Protein AF-A0A7H0GPJ1-F1 (afd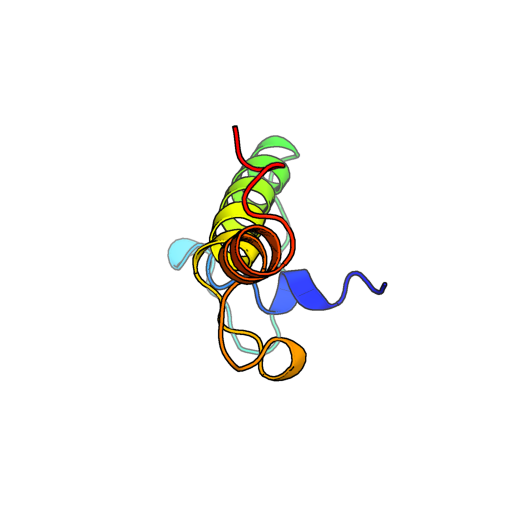b_monomer_lite)

Sequence (70 aa):
MSIRYIKDCPLLPISKGADSFRRYVFDSLQEVRDMTADWLQRYNHHRPHEALGRIPPVEYRVKLFPNLYF

InterPro domains:
  IPR001584 Integrase, catalytic core [PF13683] (24-57)
  IPR012337 Ribonuclease H-like superfamily [SSF53098] (20-68)

Secondary structure (DSSP, 8-state):
--TTGGGG-TTS-GGG---TT-----S-HHHHHHHHHHHHHHHHHT--BGGGTSB-HHHHHHHH-GGG--

pLDDT: mean 73.61, std 18.81, range [30.08, 94.0]

Foldseek 3Di:
DDPPCVLVLPPPPVVVPDDNPDDDDDPDPVVVVVSVVVSVCCQQQPAFDVVLVGHHNVVSCCVVCVPVPD

Structure (mmCIF, N/CA/C/O backbone):
data_AF-A0A7H0GPJ1-F1
#
_entry.id   AF-A0A7H0GPJ1-F1
#
loop_
_atom_site.group_PDB
_atom_site.id
_atom_site.type_symbol
_atom_site.label_atom_id
_atom_site.label_alt_id
_atom_site.label_comp_id
_atom_site.label_asym_id
_atom_site.label_entity_id
_atom_site.label_seq_id
_atom_site.pdbx_PDB_ins_code
_atom_site.Cartn_x
_atom_site.Cartn_y
_atom_site.Cartn_z
_atom_site.occupancy
_atom_site.B_iso_or_equiv
_atom_site.auth_seq_id
_atom_site.auth_comp_id
_atom_site.auth_asym_id
_atom_site.auth_atom_id
_atom_site.pdbx_PDB_model_num
ATOM 1 N N . MET A 1 1 ? 7.793 8.481 4.737 1.00 37.81 1 MET A N 1
ATOM 2 C CA . MET A 1 1 ? 7.228 7.280 4.083 1.00 37.81 1 MET A CA 1
ATOM 3 C C . MET A 1 1 ? 8.136 6.904 2.925 1.00 37.81 1 MET A C 1
ATOM 5 O O . MET A 1 1 ? 8.106 7.540 1.886 1.00 37.81 1 MET A O 1
ATOM 9 N N . SER A 1 2 ? 9.073 5.994 3.174 1.00 30.08 2 SER A N 1
ATOM 10 C CA . SER A 1 2 ? 10.148 5.663 2.235 1.00 30.08 2 SER A CA 1
ATOM 11 C C . SER A 1 2 ? 9.662 4.617 1.234 1.00 30.08 2 SER A C 1
ATOM 13 O O . SER A 1 2 ? 9.066 3.619 1.638 1.00 30.08 2 SER A O 1
ATOM 15 N N . ILE A 1 3 ? 9.967 4.837 -0.046 1.00 39.81 3 ILE A N 1
ATOM 16 C CA . ILE A 1 3 ? 9.787 3.946 -1.207 1.00 39.81 3 ILE A CA 1
ATOM 17 C C . ILE A 1 3 ? 10.714 2.708 -1.072 1.00 39.81 3 ILE A C 1
ATOM 19 O O . ILE A 1 3 ? 11.463 2.341 -1.969 1.00 39.81 3 ILE A O 1
ATOM 23 N N . ARG A 1 4 ? 10.738 2.074 0.106 1.00 43.25 4 ARG A N 1
ATOM 24 C CA . ARG A 1 4 ? 11.452 0.817 0.378 1.00 43.25 4 ARG A CA 1
ATOM 25 C C . ARG A 1 4 ? 10.586 -0.414 0.083 1.00 43.25 4 ARG A C 1
ATOM 27 O O . ARG A 1 4 ? 11.140 -1.477 -0.153 1.00 43.25 4 ARG A O 1
ATOM 34 N N . TYR A 1 5 ? 9.262 -0.258 0.009 1.00 45.47 5 TYR A N 1
ATOM 35 C CA . TYR A 1 5 ? 8.295 -1.367 0.008 1.00 45.47 5 TYR A CA 1
ATOM 36 C C . TYR A 1 5 ? 7.847 -1.900 -1.359 1.00 45.47 5 TYR A C 1
ATOM 38 O O . TYR A 1 5 ? 7.104 -2.875 -1.394 1.00 45.47 5 TYR A O 1
ATOM 46 N N . ILE A 1 6 ? 8.317 -1.353 -2.488 1.00 49.66 6 ILE A N 1
ATOM 47 C CA . ILE A 1 6 ? 8.125 -2.0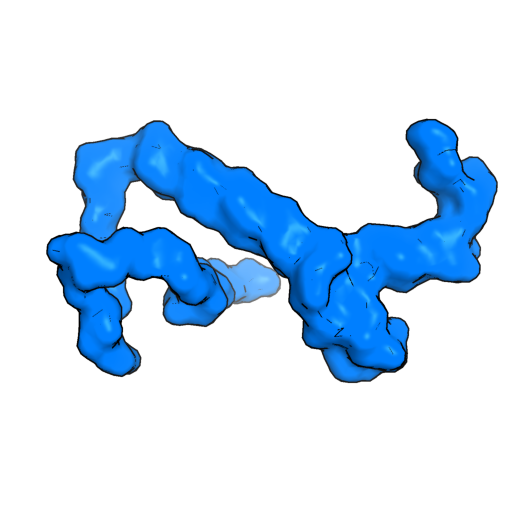57 -3.775 1.00 49.66 6 ILE A CA 1
ATOM 48 C C . ILE A 1 6 ? 9.029 -3.303 -3.843 1.00 49.66 6 ILE A C 1
ATOM 50 O O . ILE A 1 6 ? 8.735 -4.236 -4.580 1.00 49.66 6 ILE A O 1
ATOM 54 N N . LYS A 1 7 ? 10.086 -3.382 -3.016 1.00 43.69 7 LYS A N 1
ATOM 55 C CA . LYS A 1 7 ? 10.922 -4.588 -2.910 1.00 43.69 7 LYS A CA 1
ATOM 56 C C . LYS A 1 7 ? 10.181 -5.807 -2.355 1.00 43.69 7 LYS A C 1
ATOM 58 O O . LYS A 1 7 ? 10.549 -6.921 -2.700 1.00 43.69 7 LYS A O 1
ATOM 63 N N . ASP A 1 8 ? 9.126 -5.589 -1.573 1.00 47.84 8 ASP A N 1
ATOM 64 C CA . ASP A 1 8 ? 8.282 -6.659 -1.038 1.00 47.84 8 ASP A CA 1
ATOM 65 C C . ASP A 1 8 ? 7.025 -6.874 -1.888 1.00 47.84 8 ASP A C 1
ATOM 67 O O . ASP A 1 8 ? 6.087 -7.518 -1.426 1.00 47.84 8 ASP A O 1
ATOM 71 N N . CYS A 1 9 ? 6.951 -6.304 -3.098 1.00 54.12 9 CYS A N 1
ATOM 72 C CA . CYS A 1 9 ? 5.856 -6.574 -4.018 1.00 54.12 9 CYS A CA 1
ATOM 73 C C . CYS A 1 9 ? 6.036 -7.998 -4.570 1.00 54.12 9 CYS A C 1
ATOM 75 O O . CYS A 1 9 ? 6.916 -8.215 -5.405 1.00 54.12 9 CYS A O 1
ATOM 77 N N . PRO A 1 10 ? 5.218 -8.986 -4.157 1.00 55.72 10 PRO A N 1
ATOM 78 C CA . PRO A 1 10 ? 5.410 -10.381 -4.548 1.00 55.72 10 PRO A CA 1
ATOM 79 C C . PRO A 1 10 ? 4.966 -10.651 -6.000 1.00 55.72 10 PRO A C 1
ATOM 81 O O . PRO A 1 10 ? 4.737 -11.796 -6.368 1.00 55.72 10 PRO A O 1
ATOM 84 N N . LEU A 1 11 ? 4.804 -9.603 -6.820 1.00 58.38 11 LEU A N 1
ATOM 85 C CA . LEU A 1 11 ? 4.447 -9.685 -8.242 1.00 58.38 11 LEU A CA 1
ATOM 86 C C . LEU A 1 11 ? 5.562 -9.274 -9.180 1.00 58.38 11 LEU A C 1
ATOM 88 O O . LEU A 1 11 ? 5.295 -8.883 -10.313 1.00 58.38 11 LEU A O 1
ATOM 92 N N . LEU A 1 12 ? 6.816 -9.391 -8.759 1.00 58.72 12 LEU A N 1
ATOM 93 C CA . LEU A 1 12 ? 7.841 -9.507 -9.783 1.00 58.72 12 LEU A CA 1
ATOM 94 C C . LEU A 1 12 ? 7.474 -10.722 -10.653 1.00 58.72 12 LEU A C 1
ATOM 96 O O . LEU A 1 12 ? 7.308 -11.815 -10.101 1.00 58.72 12 LEU A O 1
ATOM 100 N N . PRO A 1 13 ? 7.269 -10.549 -11.974 1.00 54.09 13 PRO A N 1
ATOM 101 C CA . PRO A 1 13 ? 6.914 -11.657 -12.841 1.00 54.09 13 PRO A CA 1
ATOM 102 C C . PRO A 1 13 ? 7.944 -12.768 -12.664 1.00 54.09 13 PRO A C 1
ATOM 104 O O . PRO A 1 13 ? 9.148 -12.522 -12.763 1.00 54.09 13 PRO A O 1
ATOM 107 N N . ILE A 1 14 ? 7.483 -13.996 -12.415 1.00 50.50 14 ILE A N 1
ATOM 108 C CA . ILE A 1 14 ? 8.353 -15.172 -12.233 1.00 50.50 14 ILE A CA 1
ATOM 109 C C . ILE A 1 14 ? 9.296 -15.322 -13.447 1.00 50.50 14 ILE A C 1
ATOM 111 O O . ILE A 1 14 ? 10.448 -15.724 -13.307 1.00 50.50 14 ILE A O 1
ATOM 115 N N . SER A 1 15 ? 8.834 -14.887 -14.628 1.00 48.66 15 SER A N 1
ATOM 116 C CA . SER A 1 15 ? 9.575 -14.854 -15.895 1.00 48.66 15 SER A CA 1
ATOM 117 C C . SER A 1 15 ? 10.774 -13.901 -15.927 1.00 48.66 15 SER A C 1
ATOM 119 O O . SER A 1 15 ? 11.677 -14.103 -16.734 1.00 48.66 15 SER A O 1
ATOM 121 N N . LYS A 1 16 ? 10.819 -12.877 -15.069 1.00 53.12 16 LYS A N 1
ATOM 122 C CA . LYS A 1 16 ? 11.934 -11.916 -15.000 1.00 53.12 16 LYS A CA 1
ATOM 123 C C . LYS A 1 16 ? 12.975 -12.301 -13.944 1.00 53.12 16 LYS A C 1
ATOM 125 O O . LYS A 1 16 ? 14.048 -11.706 -13.911 1.00 53.12 16 LYS A O 1
ATOM 130 N N . GLY A 1 17 ? 12.689 -13.338 -13.147 1.00 47.91 17 GLY A N 1
ATOM 131 C CA . GLY A 1 17 ? 13.537 -13.889 -12.097 1.00 47.91 17 GLY A CA 1
ATOM 132 C C . GLY A 1 17 ? 13.837 -12.864 -11.005 1.00 47.91 17 GLY A C 1
ATOM 133 O O . GLY A 1 17 ? 14.518 -11.875 -11.244 1.00 47.91 17 GLY A O 1
ATOM 134 N N . ALA A 1 18 ? 13.372 -13.105 -9.788 1.00 50.12 18 ALA A N 1
ATOM 135 C CA . ALA A 1 18 ? 13.751 -12.330 -8.616 1.00 50.12 18 ALA A CA 1
ATOM 136 C C . ALA A 1 18 ? 14.681 -13.199 -7.758 1.00 50.12 18 ALA A C 1
ATOM 138 O O . ALA A 1 18 ? 14.204 -14.038 -7.002 1.00 50.12 18 ALA A O 1
ATOM 139 N N . ASP A 1 19 ? 16.005 -13.055 -7.899 1.00 50.66 19 ASP A N 1
ATOM 140 C CA . ASP A 1 19 ? 16.898 -13.451 -6.809 1.00 50.66 19 ASP A CA 1
ATOM 141 C C . ASP A 1 19 ? 16.808 -12.401 -5.695 1.00 50.66 19 ASP A C 1
ATOM 143 O O . ASP A 1 19 ? 16.431 -11.251 -5.937 1.00 50.66 19 ASP A O 1
ATOM 147 N N . SER A 1 20 ? 17.107 -12.813 -4.466 1.00 52.09 20 SER A N 1
ATOM 148 C CA . SER A 1 20 ? 16.937 -12.040 -3.230 1.00 52.09 20 SER A CA 1
ATOM 149 C C . SER A 1 20 ? 17.700 -10.704 -3.188 1.00 52.09 20 SER A C 1
ATOM 151 O O . SER A 1 20 ? 17.538 -9.942 -2.234 1.00 52.09 20 SER A O 1
ATOM 153 N N . PHE A 1 21 ? 18.479 -10.372 -4.224 1.00 51.47 21 PHE A N 1
ATOM 154 C CA . PHE A 1 21 ? 19.159 -9.091 -4.398 1.00 51.47 21 PHE A CA 1
ATOM 155 C C . PHE A 1 21 ? 18.780 -8.320 -5.676 1.00 51.47 21 PHE A C 1
ATOM 157 O O . PHE A 1 21 ? 19.390 -7.283 -5.967 1.00 51.47 21 PHE A O 1
ATOM 164 N N . ARG A 1 22 ? 17.759 -8.741 -6.434 1.00 49.66 22 ARG A N 1
ATOM 165 C CA . ARG A 1 22 ? 17.445 -8.113 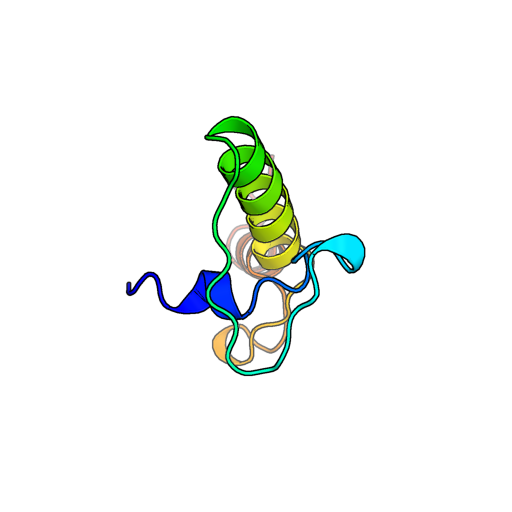-7.726 1.00 49.66 22 ARG A CA 1
ATOM 166 C C . ARG A 1 22 ? 16.768 -6.759 -7.609 1.00 49.66 22 ARG A C 1
ATOM 168 O O . ARG A 1 22 ? 15.700 -6.581 -7.028 1.00 49.66 22 ARG A O 1
ATOM 175 N N . ARG A 1 23 ? 17.397 -5.787 -8.262 1.00 56.53 23 ARG A N 1
ATOM 176 C CA . ARG A 1 23 ? 16.779 -4.525 -8.648 1.00 56.53 23 ARG A CA 1
ATOM 177 C C . 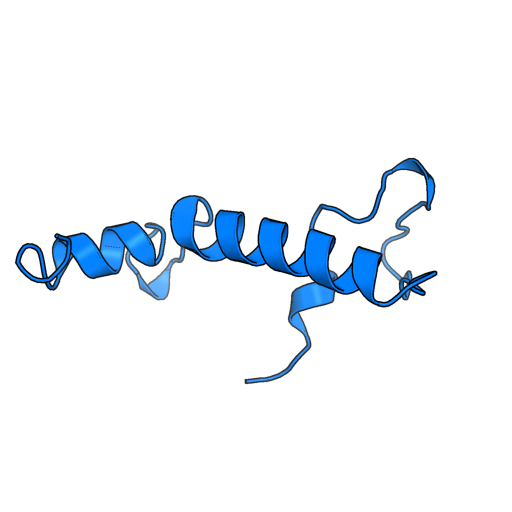ARG A 1 23 ? 15.968 -4.792 -9.916 1.00 56.53 23 ARG A C 1
ATOM 179 O O . ARG A 1 23 ? 16.545 -5.123 -10.944 1.00 56.53 23 ARG A O 1
ATOM 186 N N . TYR A 1 24 ? 14.646 -4.694 -9.819 1.00 66.00 24 TYR A N 1
ATOM 187 C CA . TYR A 1 24 ? 13.772 -4.794 -10.983 1.00 66.00 24 TYR A CA 1
ATOM 188 C C . TYR A 1 24 ? 13.912 -3.538 -11.844 1.00 66.00 24 TYR A C 1
ATOM 190 O O . TYR A 1 24 ? 13.849 -2.423 -11.320 1.00 66.00 24 TYR A O 1
ATOM 198 N N . VAL A 1 25 ? 14.126 -3.726 -13.143 1.00 69.25 25 VAL A N 1
ATOM 199 C CA . VAL A 1 25 ? 14.086 -2.653 -14.138 1.00 69.25 25 VAL A CA 1
ATOM 200 C C . VAL A 1 25 ? 12.788 -2.826 -14.911 1.00 69.25 25 VAL A C 1
ATOM 202 O O . VAL A 1 25 ? 12.529 -3.907 -15.430 1.00 69.25 25 VAL A O 1
ATOM 205 N N . PHE A 1 26 ? 11.978 -1.773 -14.934 1.00 74.31 26 PHE A N 1
ATOM 206 C CA . PHE A 1 26 ? 10.708 -1.752 -15.648 1.00 74.31 26 PHE A CA 1
ATOM 207 C C . PHE A 1 26 ? 10.949 -1.432 -17.124 1.00 74.31 26 PHE A C 1
ATOM 209 O O . PHE A 1 26 ? 11.740 -0.539 -17.441 1.00 74.31 26 PHE A O 1
ATOM 216 N N . ASP A 1 27 ? 10.236 -2.119 -18.006 1.00 78.75 27 ASP A N 1
ATOM 217 C CA . ASP A 1 27 ? 10.284 -1.918 -19.453 1.00 78.75 27 ASP A CA 1
ATOM 218 C C . ASP A 1 27 ? 9.395 -0.735 -19.881 1.00 78.75 27 ASP A C 1
ATOM 220 O O . ASP A 1 27 ? 9.606 -0.137 -20.937 1.00 78.75 27 ASP A O 1
ATOM 224 N N . SER A 1 28 ? 8.390 -0.369 -19.072 1.00 84.38 28 SER A N 1
ATOM 225 C CA . SER A 1 28 ? 7.498 0.759 -19.367 1.00 84.38 28 SER A CA 1
ATOM 226 C C . SER A 1 28 ? 6.846 1.380 -18.126 1.00 84.38 28 SER A C 1
ATOM 228 O O . SER A 1 28 ? 6.736 0.767 -17.067 1.00 84.38 28 SER A O 1
ATOM 230 N N . LEU A 1 29 ? 6.331 2.607 -18.271 1.00 85.56 29 LEU A N 1
ATOM 231 C CA . LEU A 1 29 ? 5.507 3.240 -17.232 1.00 85.56 29 LEU A CA 1
ATOM 232 C C . LEU A 1 29 ? 4.171 2.519 -17.010 1.00 85.56 29 LEU A C 1
ATOM 234 O O . LEU A 1 29 ? 3.632 2.576 -15.906 1.00 85.56 29 LEU A O 1
ATOM 238 N N . GLN A 1 30 ? 3.631 1.869 -18.044 1.00 86.00 30 GLN A N 1
ATOM 239 C CA . GLN A 1 30 ? 2.381 1.121 -17.938 1.00 86.00 30 GLN A CA 1
ATOM 240 C C . GLN A 1 30 ? 2.553 -0.074 -16.998 1.00 86.00 30 GLN A C 1
ATOM 242 O O . GLN A 1 30 ? 1.772 -0.244 -16.069 1.00 86.00 30 GLN A O 1
ATOM 247 N N . GLU A 1 31 ? 3.655 -0.805 -17.151 1.00 80.06 31 GLU A N 1
ATOM 248 C CA . GLU A 1 31 ? 4.013 -1.915 -16.271 1.00 80.06 31 GLU A CA 1
ATOM 249 C C . GLU A 1 31 ? 4.101 -1.484 -14.798 1.00 80.06 31 GLU A C 1
ATOM 251 O O . GLU A 1 31 ? 3.519 -2.124 -13.922 1.00 80.06 31 GLU A O 1
ATOM 256 N N . VAL A 1 32 ? 4.765 -0.357 -14.513 1.00 81.88 32 VAL A N 1
ATOM 257 C CA . VAL A 1 32 ? 4.845 0.190 -13.147 1.00 81.88 32 VAL A CA 1
ATOM 258 C C . VAL A 1 32 ? 3.451 0.471 -12.585 1.00 81.88 32 VAL A C 1
ATOM 260 O O . VAL A 1 32 ? 3.186 0.169 -11.418 1.00 81.88 32 VAL A O 1
ATOM 263 N N . ARG A 1 33 ? 2.561 1.067 -13.388 1.00 85.62 33 ARG A N 1
ATOM 264 C CA . ARG A 1 33 ? 1.193 1.408 -12.969 1.00 85.62 33 ARG A CA 1
ATOM 265 C C . ARG A 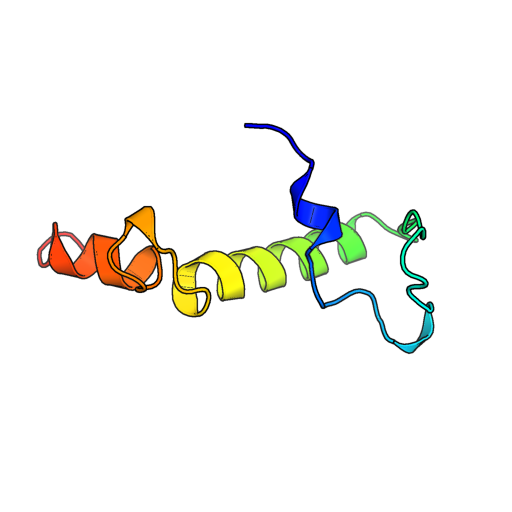1 33 ? 0.387 0.164 -12.643 1.00 85.62 33 ARG A C 1
ATOM 267 O O . ARG A 1 33 ? -0.224 0.130 -11.579 1.00 85.62 33 ARG A O 1
ATOM 274 N N . ASP A 1 34 ? 0.442 -0.847 -13.500 1.00 84.62 34 ASP A N 1
ATOM 275 C CA . ASP A 1 34 ? -0.315 -2.086 -13.320 1.00 84.62 34 ASP A CA 1
ATOM 276 C C . ASP A 1 34 ? 0.164 -2.840 -12.074 1.00 84.62 34 ASP A C 1
ATOM 278 O O . ASP A 1 34 ? -0.634 -3.201 -11.206 1.00 84.62 34 ASP A O 1
ATOM 282 N N . MET A 1 35 ? 1.483 -2.967 -11.905 1.00 82.19 35 MET A N 1
ATOM 283 C CA . MET A 1 35 ? 2.074 -3.574 -10.709 1.00 82.19 35 MET A CA 1
ATOM 284 C C . MET A 1 35 ? 1.742 -2.796 -9.431 1.00 82.19 35 MET A C 1
ATOM 286 O O . MET A 1 35 ? 1.488 -3.394 -8.384 1.00 82.19 35 MET A O 1
ATOM 290 N N . THR A 1 36 ? 1.740 -1.462 -9.495 1.00 82.81 36 THR A N 1
ATOM 291 C CA . THR A 1 36 ? 1.405 -0.615 -8.342 1.00 82.81 36 THR A CA 1
ATOM 292 C C . THR A 1 36 ? -0.076 -0.721 -7.989 1.00 82.81 36 THR A C 1
ATOM 294 O O . THR A 1 36 ? -0.408 -0.796 -6.807 1.00 82.81 36 THR A O 1
ATOM 297 N N . ALA A 1 37 ? -0.964 -0.749 -8.985 1.00 86.00 37 ALA A N 1
ATOM 298 C CA . ALA A 1 37 ? -2.401 -0.890 -8.783 1.00 86.00 37 ALA A CA 1
ATOM 299 C C . ALA A 1 37 ? -2.737 -2.218 -8.095 1.00 86.00 37 ALA A C 1
ATOM 301 O O . ALA A 1 37 ? -3.459 -2.236 -7.096 1.00 86.00 37 ALA A O 1
ATOM 302 N N . ASP A 1 38 ? -2.145 -3.313 -8.566 1.00 84.25 38 ASP A N 1
ATOM 303 C CA . ASP A 1 38 ? -2.326 -4.613 -7.934 1.00 84.25 38 ASP A CA 1
ATOM 304 C C . ASP A 1 38 ? -1.740 -4.644 -6.507 1.00 84.25 38 ASP A C 1
ATOM 306 O O . ASP A 1 38 ? -2.386 -5.111 -5.561 1.00 84.25 38 ASP A O 1
ATOM 310 N N . TRP A 1 39 ? -0.531 -4.106 -6.313 1.00 84.25 39 TRP A N 1
ATOM 311 C CA . TRP A 1 39 ? 0.074 -4.036 -4.984 1.00 84.25 39 TRP A CA 1
ATOM 312 C C . TRP A 1 39 ? -0.802 -3.257 -3.999 1.00 84.25 39 TRP A C 1
ATOM 314 O O . TRP A 1 39 ? -1.018 -3.717 -2.877 1.00 84.25 39 TRP A O 1
ATOM 324 N N . LEU A 1 40 ? -1.344 -2.109 -4.420 1.00 87.25 40 LEU A N 1
ATOM 325 C CA . LEU A 1 40 ? -2.257 -1.300 -3.610 1.00 87.25 40 LEU A CA 1
ATOM 326 C C . LEU A 1 40 ? -3.510 -2.087 -3.232 1.00 87.25 40 LEU A C 1
ATOM 328 O O . LEU A 1 40 ? -3.938 -2.024 -2.078 1.00 87.25 40 LEU A O 1
ATOM 332 N N . GLN A 1 41 ? -4.079 -2.844 -4.171 1.00 87.81 41 GLN A N 1
ATOM 333 C CA . GLN A 1 41 ? -5.241 -3.688 -3.907 1.00 87.81 41 GLN A CA 1
ATOM 334 C C . GLN A 1 41 ? -4.927 -4.714 -2.813 1.00 87.81 41 GLN A C 1
ATOM 336 O O . GLN A 1 41 ? -5.650 -4.796 -1.817 1.00 87.81 41 GLN A O 1
ATOM 341 N N . ARG A 1 42 ? -3.810 -5.439 -2.918 1.00 84.88 42 ARG A N 1
ATOM 342 C CA . ARG A 1 42 ? -3.455 -6.457 -1.917 1.00 84.88 42 ARG A CA 1
ATOM 343 C C . ARG A 1 42 ? -3.066 -5.859 -0.582 1.00 84.88 42 ARG A C 1
ATOM 345 O O . ARG A 1 42 ? -3.481 -6.380 0.449 1.00 84.88 42 ARG A O 1
ATOM 352 N N . TYR A 1 43 ? -2.327 -4.758 -0.581 1.00 86.38 43 TYR A N 1
ATOM 353 C CA . TYR A 1 43 ? -1.985 -4.050 0.646 1.00 86.38 43 TYR A CA 1
ATOM 354 C C . TYR A 1 43 ? -3.247 -3.608 1.395 1.00 86.38 43 TYR A C 1
ATOM 356 O O . TYR A 1 43 ? -3.375 -3.863 2.587 1.00 86.38 43 TYR A O 1
ATOM 364 N N . ASN A 1 44 ? -4.200 -2.993 0.692 1.00 91.88 44 ASN A N 1
ATOM 365 C CA . ASN A 1 44 ? -5.388 -2.418 1.317 1.00 91.88 44 ASN A CA 1
ATOM 366 C C . ASN A 1 44 ? -6.449 -3.459 1.701 1.00 91.88 44 ASN A C 1
ATOM 368 O O . ASN A 1 44 ? -7.137 -3.260 2.702 1.00 91.88 44 ASN A O 1
ATOM 372 N N . HIS A 1 45 ? -6.586 -4.546 0.937 1.00 91.75 45 HIS A N 1
ATOM 373 C CA . HIS A 1 45 ? -7.679 -5.511 1.115 1.00 91.75 45 HIS A CA 1
ATOM 374 C C . HIS A 1 45 ? -7.258 -6.858 1.701 1.00 91.75 45 HIS A C 1
ATOM 376 O O . HIS A 1 45 ? -8.097 -7.539 2.277 1.00 91.75 45 HIS A O 1
ATOM 382 N N . HIS A 1 46 ? -5.990 -7.253 1.574 1.00 88.81 46 HIS A N 1
ATOM 383 C CA . HIS A 1 46 ? -5.569 -8.624 1.879 1.00 88.81 46 HIS A CA 1
ATOM 384 C C . HIS A 1 46 ? -4.443 -8.705 2.907 1.00 88.81 46 HIS A C 1
ATOM 386 O O . HIS A 1 46 ? -4.349 -9.696 3.626 1.00 88.81 46 HIS A O 1
ATOM 392 N N . ARG A 1 47 ? -3.566 -7.698 2.986 1.00 86.50 47 ARG A N 1
ATOM 393 C CA . ARG A 1 47 ? -2.384 -7.759 3.846 1.00 86.50 47 ARG A CA 1
ATOM 394 C C . ARG A 1 47 ? -2.764 -7.479 5.305 1.00 86.50 47 ARG A C 1
ATOM 396 O O . ARG A 1 47 ? -3.178 -6.364 5.610 1.00 86.50 47 ARG A O 1
ATOM 403 N N . PRO A 1 48 ? -2.589 -8.438 6.229 1.00 89.44 48 PRO A N 1
ATOM 404 C CA . PRO A 1 48 ? -2.826 -8.186 7.642 1.00 89.44 48 PRO A CA 1
ATOM 405 C C . PRO A 1 48 ? -1.695 -7.335 8.229 1.00 89.44 48 PRO A C 1
ATOM 407 O O . PRO A 1 48 ? -0.513 -7.580 7.973 1.00 89.44 48 PRO A O 1
ATOM 410 N N . HIS A 1 49 ? -2.051 -6.352 9.055 1.00 88.12 49 HIS A N 1
ATOM 411 C CA . HIS A 1 49 ? -1.087 -5.485 9.734 1.00 88.12 49 HIS A CA 1
ATOM 412 C C . HIS A 1 49 ? -1.171 -5.654 11.245 1.00 88.12 49 HIS A C 1
ATOM 414 O O . HIS A 1 49 ? -2.223 -5.431 11.838 1.00 88.12 49 HIS A O 1
ATOM 420 N N . GLU A 1 50 ? -0.057 -5.993 11.894 1.00 90.69 50 GLU A N 1
ATOM 421 C CA . GLU A 1 50 ? -0.020 -6.206 13.350 1.00 90.69 50 GLU A CA 1
ATOM 422 C C . GLU A 1 50 ? -0.460 -4.966 14.132 1.00 90.69 50 GLU A C 1
ATOM 424 O O . GLU A 1 50 ? -1.270 -5.079 15.046 1.00 90.69 50 GLU A O 1
ATOM 429 N N . ALA A 1 51 ? -0.036 -3.776 13.693 1.00 91.12 51 ALA A N 1
ATOM 430 C CA . ALA A 1 51 ? -0.450 -2.501 14.280 1.00 91.12 51 ALA A CA 1
ATOM 431 C C . ALA A 1 51 ? -1.965 -2.235 14.186 1.00 91.12 51 ALA A C 1
ATOM 433 O O . ALA A 1 51 ? -2.490 -1.437 14.955 1.00 91.12 51 ALA A O 1
ATOM 434 N N . LEU A 1 52 ? -2.668 -2.894 13.259 1.00 90.69 52 LEU A N 1
ATOM 435 C CA . LEU A 1 52 ? -4.122 -2.792 13.101 1.00 90.69 52 LEU A CA 1
ATOM 436 C C . LEU A 1 52 ? -4.867 -3.940 13.799 1.00 90.69 52 LEU A C 1
ATOM 438 O O . LEU A 1 52 ? -6.079 -4.052 13.660 1.00 90.69 52 LEU A O 1
ATOM 442 N N . GLY A 1 53 ? -4.170 -4.807 14.542 1.00 93.25 53 GLY A N 1
ATOM 443 C CA . GLY A 1 53 ? -4.761 -6.012 15.128 1.00 93.25 53 GLY A CA 1
ATOM 444 C C . GLY A 1 53 ? -4.838 -7.185 14.148 1.00 93.25 53 GLY A C 1
ATOM 445 O O . GLY A 1 53 ? -5.742 -8.006 14.246 1.00 93.25 53 GLY A O 1
ATOM 446 N N . ARG A 1 54 ? -3.885 -7.268 13.211 1.00 92.75 54 ARG A N 1
ATOM 447 C CA . ARG A 1 54 ? -3.773 -8.310 12.171 1.00 92.75 54 ARG A CA 1
ATOM 448 C C . ARG A 1 54 ? -4.907 -8.309 11.138 1.00 92.75 54 ARG A C 1
ATOM 450 O O . ARG A 1 54 ? -5.156 -9.341 10.527 1.00 92.75 54 ARG A O 1
ATOM 457 N N . ILE A 1 55 ? -5.522 -7.153 10.888 1.00 94.00 55 ILE A N 1
ATOM 458 C CA . ILE A 1 55 ? -6.510 -6.965 9.811 1.00 94.00 55 ILE A CA 1
ATOM 459 C C . ILE A 1 55 ? -5.981 -6.035 8.705 1.00 94.00 55 ILE A C 1
ATOM 461 O O . ILE A 1 55 ? -5.030 -5.277 8.952 1.00 94.00 55 ILE A O 1
ATOM 465 N N . PRO A 1 56 ? -6.557 -6.082 7.490 1.00 92.94 56 PRO A N 1
ATOM 466 C CA . PRO A 1 56 ? -6.223 -5.159 6.413 1.00 92.94 56 PRO A CA 1
ATOM 467 C C . PRO A 1 56 ? -6.708 -3.723 6.674 1.00 92.94 56 PRO A C 1
ATOM 469 O O . PRO A 1 56 ? -7.674 -3.510 7.416 1.00 92.94 56 PRO A O 1
ATOM 472 N N . PRO A 1 57 ? -6.095 -2.710 6.032 1.00 93.38 57 PRO A N 1
ATOM 473 C CA . PRO A 1 57 ? -6.455 -1.305 6.224 1.00 93.38 57 PRO A CA 1
ATOM 474 C C . PRO A 1 57 ? -7.915 -0.984 5.894 1.00 93.38 57 PRO A C 1
ATOM 476 O O . PRO A 1 57 ? -8.539 -0.173 6.581 1.00 93.38 57 PRO A O 1
ATOM 479 N N . VAL A 1 58 ? -8.473 -1.619 4.859 1.00 93.38 58 VAL A N 1
ATOM 480 C CA . VAL A 1 58 ? -9.876 -1.426 4.467 1.00 93.38 58 VAL A CA 1
ATOM 481 C C . VAL A 1 58 ? -10.806 -1.847 5.592 1.00 93.38 58 VAL A C 1
ATOM 483 O O . VAL A 1 58 ? -11.654 -1.056 6.003 1.00 93.38 58 VAL A O 1
ATOM 486 N N . GLU A 1 59 ? -10.592 -3.044 6.128 1.00 93.81 59 GLU A N 1
ATOM 487 C CA . GLU A 1 59 ? -11.395 -3.623 7.202 1.00 93.81 59 GLU A CA 1
ATOM 488 C C . GLU A 1 59 ? -11.252 -2.822 8.503 1.00 93.81 59 GLU A C 1
ATOM 490 O O . GLU A 1 59 ? -12.241 -2.519 9.171 1.00 93.81 59 GLU A O 1
ATOM 495 N N . TYR A 1 60 ? -10.037 -2.359 8.808 1.00 93.75 60 TYR A N 1
ATOM 496 C CA . TYR A 1 60 ? -9.795 -1.440 9.919 1.00 93.75 60 TYR A CA 1
ATOM 497 C C . TYR A 1 60 ? -10.592 -0.136 9.777 1.00 93.75 60 TYR A C 1
ATOM 499 O O . TYR A 1 60 ? -11.217 0.322 10.736 1.00 93.75 60 TYR A O 1
ATOM 507 N N . ARG A 1 61 ? -10.630 0.448 8.572 1.00 92.31 61 ARG A N 1
ATOM 508 C CA . ARG A 1 61 ? -11.404 1.668 8.299 1.00 92.31 61 ARG A CA 1
ATOM 509 C C . ARG A 1 61 ? -12.912 1.423 8.441 1.00 92.31 61 ARG A C 1
ATOM 511 O O . ARG A 1 61 ? -13.580 2.281 9.007 1.00 92.31 61 ARG A O 1
ATOM 518 N N . VAL A 1 62 ? -13.433 0.271 7.998 1.00 93.00 62 VAL A N 1
ATOM 519 C CA . VAL A 1 62 ? -14.852 -0.106 8.195 1.00 93.00 62 VAL A CA 1
ATOM 520 C C . VAL A 1 62 ? -15.166 -0.212 9.686 1.00 93.00 62 VAL A C 1
ATOM 522 O O . VAL A 1 62 ? -16.174 0.317 10.144 1.00 93.00 62 VAL A O 1
ATOM 525 N N . LYS A 1 63 ? -14.282 -0.849 10.463 1.00 91.19 63 LYS A N 1
ATOM 526 C CA . LYS A 1 63 ? -14.465 -1.037 11.907 1.00 91.19 63 LYS A CA 1
ATOM 527 C C . LYS A 1 63 ? -14.505 0.285 12.677 1.00 91.19 63 LYS A C 1
ATOM 529 O O . LYS A 1 63 ? -15.284 0.409 13.617 1.00 91.19 63 LYS A O 1
ATOM 534 N N . LEU A 1 64 ? -13.667 1.253 12.304 1.00 91.69 64 LEU A N 1
ATOM 535 C CA . LEU A 1 64 ? -13.636 2.568 12.954 1.00 91.69 64 LEU A CA 1
ATOM 536 C C . LEU A 1 64 ? -14.758 3.499 12.489 1.00 91.69 64 LEU A C 1
ATOM 538 O O . LEU A 1 64 ? -15.267 4.287 13.283 1.00 91.69 64 LEU A O 1
ATOM 542 N N . PHE A 1 65 ? -15.121 3.430 11.209 1.00 91.00 65 PHE A N 1
ATOM 543 C CA . PHE A 1 65 ? -16.065 4.352 10.585 1.00 91.00 65 PHE A CA 1
ATOM 544 C C . PHE A 1 65 ? -17.064 3.593 9.699 1.00 91.00 65 PHE A C 1
ATOM 546 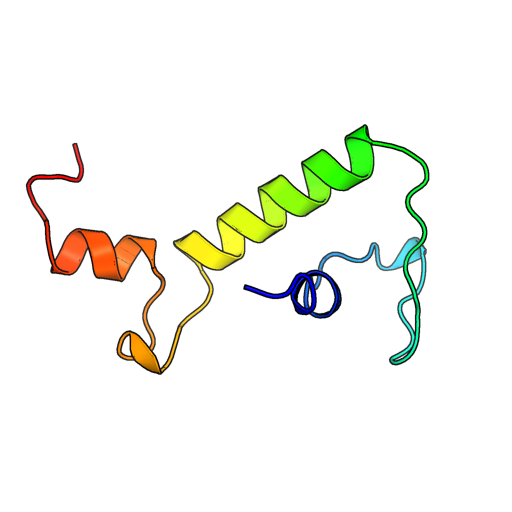O O . PHE A 1 65 ? -17.028 3.730 8.472 1.00 91.00 65 PHE A O 1
ATOM 553 N N . PRO A 1 66 ? -17.982 2.807 10.291 1.00 82.44 66 PRO A N 1
ATOM 554 C CA . PRO A 1 66 ? -18.925 1.991 9.524 1.00 82.44 66 PRO A CA 1
ATOM 555 C C . PRO A 1 66 ? -19.835 2.845 8.629 1.00 82.44 66 PRO A C 1
ATOM 557 O O . PRO A 1 66 ? -20.159 2.448 7.519 1.00 82.44 66 PRO A O 1
ATOM 560 N N . ASN A 1 67 ? -20.152 4.067 9.064 1.00 86.19 67 ASN A N 1
ATOM 561 C CA . ASN A 1 67 ? -20.981 5.022 8.325 1.00 86.19 67 ASN A CA 1
ATOM 562 C C . ASN A 1 67 ? -20.189 5.881 7.323 1.00 86.19 67 ASN A C 1
ATOM 564 O O . ASN A 1 67 ? -20.683 6.917 6.910 1.00 86.19 67 ASN A O 1
ATOM 568 N N . LEU A 1 68 ? -18.934 5.556 7.004 1.00 74.94 68 LEU A N 1
ATOM 569 C CA . LEU A 1 68 ? -18.163 6.235 5.945 1.00 74.94 68 LEU A CA 1
ATOM 570 C C . LEU A 1 68 ? -17.750 5.268 4.827 1.00 74.94 68 LEU A C 1
ATOM 572 O O . LEU A 1 68 ? -17.015 5.644 3.915 1.00 74.94 68 LEU A O 1
ATOM 576 N N . TYR A 1 69 ? -18.228 4.028 4.903 1.00 65.69 69 TYR A N 1
ATOM 577 C CA . TYR A 1 69 ? -18.185 3.052 3.827 1.00 65.69 69 TYR A CA 1
ATOM 578 C C . TYR A 1 69 ? -19.583 2.939 3.226 1.00 65.69 69 TYR A C 1
ATOM 580 O O . TYR A 1 69 ? -20.360 2.065 3.602 1.00 65.69 69 TYR A O 1
ATOM 588 N N . PHE A 1 70 ? -19.896 3.873 2.334 1.00 56.19 70 PHE A N 1
ATOM 589 C CA . PHE A 1 70 ? -21.051 3.802 1.444 1.00 56.19 70 PHE A CA 1
ATOM 590 C C . PHE A 1 70 ? -20.570 3.494 0.030 1.00 56.19 70 PHE A C 1
ATOM 592 O O . PHE A 1 70 ? -19.510 4.048 -0.350 1.00 56.19 70 PHE A O 1
#

Organism: NCBI:txid1288495

Radius of gyration: 15.08 Å; chains: 1; bounding box: 40×22×35 Å